Protein AF-A0A920QCJ1-F1 (afdb_monomer_lite)

Sequence (70 aa):
MGIGNIDVDYATEKGILVINTPGINTTSAAELAIGLLLSAMRNIVPAHSHMSELKWDRHEFTGTELGENQ

pLDDT: mean 91.61, std 8.93, range [50.44, 98.25]

Secondary structure (DSSP, 8-state):
---TTS-HHHHHHTT------TTTTHHHHHHHHHHHHHHHHTTHHHHHHHHHTT---TTTT----SS---

Structure (mmCIF, N/CA/C/O backbone):
data_AF-A0A920QCJ1-F1
#
_entry.id   AF-A0A920QCJ1-F1
#
loop_
_atom_site.group_PDB
_atom_site.id
_atom_site.type_symbol
_atom_site.label_atom_id
_atom_site.label_alt_id
_atom_site.label_comp_id
_atom_site.label_asym_id
_atom_site.label_entity_id
_atom_site.label_seq_id
_atom_site.pdbx_PDB_ins_code
_atom_site.Cartn_x
_atom_site.Cartn_y
_atom_site.Cartn_z
_atom_site.occupancy
_atom_site.B_iso_or_equiv
_atom_site.auth_seq_id
_atom_site.auth_comp_id
_atom_site.auth_asym_id
_atom_site.auth_atom_id
_atom_site.pdbx_PDB_model_num
ATOM 1 N N . MET A 1 1 ? -6.549 2.272 12.915 1.00 66.31 1 MET A N 1
ATOM 2 C CA . MET A 1 1 ? -6.321 0.821 13.123 1.00 66.31 1 MET A CA 1
ATOM 3 C C . MET A 1 1 ? -7.622 0.163 13.569 1.00 66.31 1 MET A C 1
ATOM 5 O O . MET A 1 1 ? -8.338 0.763 14.368 1.00 66.31 1 MET A O 1
ATOM 9 N N . GLY A 1 2 ? -7.953 -1.003 13.011 1.00 79.44 2 GLY A N 1
ATOM 10 C CA . GLY A 1 2 ? -9.225 -1.690 13.261 1.00 79.44 2 GLY A CA 1
ATOM 11 C C . GLY A 1 2 ? -9.182 -2.644 14.456 1.00 79.44 2 GLY A C 1
ATOM 12 O O . GLY A 1 2 ? -8.128 -3.176 14.785 1.00 79.44 2 GLY A O 1
ATOM 13 N N . ILE A 1 3 ? -10.345 -2.875 15.064 1.00 88.75 3 ILE A N 1
ATOM 14 C CA . ILE A 1 3 ? -10.584 -3.866 16.132 1.00 88.75 3 ILE A CA 1
ATOM 15 C C . ILE A 1 3 ? -11.342 -5.098 15.609 1.00 88.75 3 ILE A C 1
ATOM 17 O O . ILE A 1 3 ? -11.887 -5.865 16.387 1.00 88.75 3 ILE A O 1
ATOM 21 N N . GLY A 1 4 ? -11.373 -5.302 14.286 1.00 87.06 4 GLY A N 1
ATOM 22 C CA . GLY A 1 4 ? -12.199 -6.329 13.631 1.00 87.06 4 GLY A CA 1
ATOM 23 C C . GLY A 1 4 ? -11.823 -7.782 13.942 1.00 87.06 4 GLY A C 1
ATOM 24 O O . GLY A 1 4 ? -12.582 -8.680 13.612 1.00 87.06 4 GLY A O 1
ATOM 25 N N . ASN A 1 5 ? -10.679 -8.011 14.591 1.00 91.62 5 ASN A N 1
ATOM 26 C CA . ASN A 1 5 ? -10.252 -9.333 15.057 1.00 91.62 5 ASN A CA 1
ATOM 27 C C . ASN A 1 5 ? -10.646 -9.604 16.523 1.00 91.62 5 ASN A C 1
ATOM 29 O O . ASN A 1 5 ? -10.233 -10.617 17.082 1.00 91.62 5 ASN A O 1
ATOM 33 N N . ILE A 1 6 ? -11.366 -8.682 17.170 1.00 91.50 6 ILE A N 1
ATOM 34 C CA . ILE A 1 6 ? -11.748 -8.755 18.582 1.00 91.50 6 ILE A CA 1
ATOM 35 C C . ILE A 1 6 ? -13.267 -8.918 18.659 1.00 91.50 6 ILE A C 1
ATOM 37 O O . ILE A 1 6 ? -14.000 -8.119 18.082 1.00 91.50 6 ILE A O 1
ATOM 41 N N . ASP A 1 7 ? -13.732 -9.922 19.403 1.00 94.94 7 ASP A N 1
ATOM 42 C CA . ASP A 1 7 ? -15.138 -10.036 19.798 1.00 94.94 7 ASP A CA 1
ATOM 43 C C . ASP A 1 7 ? -15.433 -9.008 20.901 1.00 94.94 7 ASP A C 1
ATOM 45 O O . ASP A 1 7 ? -15.163 -9.219 22.088 1.00 94.94 7 ASP A O 1
ATOM 49 N N . VAL A 1 8 ? -15.897 -7.834 20.474 1.00 95.19 8 VAL A N 1
ATOM 50 C CA . VAL A 1 8 ? -16.159 -6.693 21.359 1.00 95.19 8 VAL A CA 1
ATOM 51 C C . VAL A 1 8 ? -17.362 -6.960 22.264 1.00 95.19 8 VAL A C 1
ATOM 53 O O . VAL A 1 8 ? -17.355 -6.518 23.416 1.00 95.19 8 VAL A O 1
ATOM 56 N N . ASP A 1 9 ? -18.356 -7.709 21.786 1.00 95.38 9 ASP A N 1
ATOM 57 C CA . ASP A 1 9 ? -19.570 -8.008 22.545 1.00 95.38 9 ASP A CA 1
ATOM 58 C C . ASP A 1 9 ? -19.238 -8.941 23.713 1.00 95.38 9 ASP A C 1
ATOM 60 O O . ASP A 1 9 ? -19.519 -8.612 24.870 1.00 95.38 9 ASP A O 1
ATOM 64 N N . TYR A 1 10 ? -18.505 -10.029 23.450 1.00 96.75 10 TYR A N 1
ATOM 65 C CA . TYR A 1 10 ? -18.037 -10.934 24.501 1.00 96.75 10 TYR A CA 1
ATOM 66 C C . TYR A 1 10 ? -17.126 -10.231 25.519 1.00 96.75 10 TYR A C 1
ATOM 68 O O . TYR A 1 10 ? -17.256 -10.432 26.729 1.00 96.75 10 TYR A O 1
ATOM 76 N N . ALA A 1 11 ? -16.203 -9.379 25.057 1.00 96.12 11 ALA A N 1
ATOM 77 C CA . ALA A 1 11 ? -15.344 -8.604 25.953 1.00 96.12 11 ALA A CA 1
ATOM 78 C C . ALA A 1 11 ? -16.165 -7.671 26.864 1.00 96.12 11 ALA A C 1
ATOM 80 O O . ALA A 1 11 ? -15.897 -7.593 28.067 1.00 96.12 11 ALA A O 1
ATOM 81 N N . THR A 1 12 ? -17.206 -7.036 26.317 1.00 96.12 12 THR A N 1
ATOM 82 C CA . THR A 1 12 ? -18.122 -6.158 27.059 1.00 96.12 12 THR A CA 1
ATOM 83 C C . THR A 1 12 ? -18.904 -6.933 28.120 1.00 96.12 12 THR A C 1
ATOM 85 O O . THR A 1 12 ? -18.956 -6.496 29.271 1.00 96.12 12 THR A O 1
ATOM 88 N N . GLU A 1 13 ? -19.427 -8.120 27.794 1.00 98.00 13 GLU A N 1
ATOM 89 C CA . GLU A 1 13 ? -20.111 -9.002 28.757 1.00 98.00 13 GLU A CA 1
ATOM 90 C C . GLU A 1 13 ? -19.211 -9.426 29.928 1.00 98.00 13 GLU A C 1
ATOM 92 O O . GLU A 1 13 ? -19.684 -9.639 31.047 1.00 98.00 13 GLU A O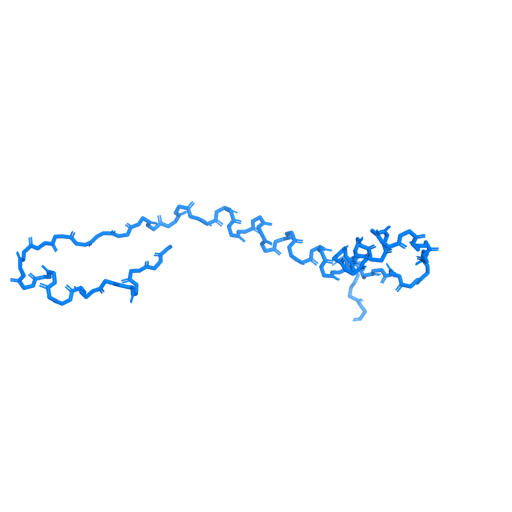 1
ATOM 97 N N . LYS A 1 14 ? -17.900 -9.544 29.688 1.00 97.19 14 LYS A N 1
ATOM 98 C CA . LYS A 1 14 ? -16.896 -9.869 30.713 1.00 97.19 14 LYS A CA 1
ATOM 99 C C . LYS A 1 14 ? -16.338 -8.647 31.446 1.00 97.19 14 LYS A C 1
ATOM 101 O O . LYS A 1 14 ? -15.489 -8.817 32.320 1.00 97.19 14 LYS A O 1
ATOM 106 N N . GLY A 1 15 ? -16.794 -7.437 31.119 1.00 96.62 15 GLY A N 1
ATOM 107 C CA . GLY A 1 15 ? -16.289 -6.198 31.715 1.00 96.62 15 GLY A CA 1
ATOM 108 C C . GLY A 1 15 ? -14.853 -5.855 31.300 1.00 96.62 15 GLY A C 1
ATOM 109 O O . GLY A 1 15 ? -14.145 -5.171 32.039 1.00 96.62 15 GLY A O 1
ATOM 110 N N . ILE A 1 16 ? -14.401 -6.344 30.142 1.00 96.94 16 ILE A N 1
ATOM 111 C CA . ILE A 1 16 ? -13.063 -6.105 29.596 1.00 96.94 16 ILE A CA 1
ATOM 112 C C . ILE A 1 16 ? -13.135 -4.925 28.623 1.00 96.94 16 ILE A C 1
ATOM 114 O O . ILE A 1 16 ? -13.825 -4.976 27.608 1.00 96.94 16 ILE A O 1
ATOM 118 N N . LEU A 1 17 ? -12.393 -3.857 28.918 1.00 93.94 17 LEU A N 1
ATOM 119 C CA . LEU A 1 17 ? -12.334 -2.669 28.069 1.00 93.94 17 LEU A CA 1
ATOM 120 C C . LEU A 1 17 ? -11.539 -2.943 26.784 1.00 93.94 17 LEU A C 1
ATOM 122 O O . LEU A 1 17 ? -10.365 -3.309 26.839 1.00 93.94 17 LEU A O 1
ATOM 126 N N . VAL A 1 18 ? -12.158 -2.674 25.634 1.00 92.81 18 VAL A N 1
ATOM 127 C CA . VAL A 1 18 ? -11.502 -2.675 24.321 1.00 92.81 18 VAL A CA 1
ATOM 128 C C . VAL A 1 18 ? -11.343 -1.236 23.845 1.00 92.81 18 VAL A C 1
ATOM 130 O O . VAL A 1 18 ? -12.309 -0.481 23.773 1.00 92.81 18 VAL A O 1
ATOM 133 N N . ILE A 1 19 ? -10.116 -0.856 23.503 1.00 91.38 19 ILE A N 1
ATOM 134 C CA . ILE A 1 19 ? -9.777 0.473 22.993 1.00 91.38 19 ILE A CA 1
ATOM 135 C C . ILE A 1 19 ? -8.893 0.335 21.754 1.00 91.38 19 ILE A C 1
ATOM 137 O O . ILE A 1 19 ? -7.985 -0.494 21.712 1.00 91.38 19 ILE A O 1
ATOM 141 N N . ASN A 1 20 ? -9.158 1.158 20.739 1.00 89.69 20 ASN A N 1
ATOM 142 C CA . ASN A 1 20 ? -8.231 1.380 19.637 1.00 89.69 20 ASN A CA 1
ATOM 143 C C . ASN A 1 20 ? -7.475 2.696 19.838 1.00 89.69 20 ASN A C 1
ATOM 145 O O . ASN A 1 20 ? -7.838 3.522 20.671 1.00 89.69 20 ASN A O 1
ATOM 149 N N . THR A 1 21 ? -6.441 2.920 19.033 1.00 89.25 21 THR A N 1
ATOM 150 C CA . THR A 1 21 ? -5.740 4.206 19.017 1.00 89.25 21 THR A CA 1
ATOM 151 C C . THR A 1 21 ? -6.124 4.981 17.757 1.00 89.25 21 THR A C 1
ATOM 153 O O . THR A 1 21 ? -5.533 4.761 16.690 1.00 89.25 21 THR A O 1
ATOM 156 N N . PRO A 1 22 ? -7.170 5.830 17.822 1.00 84.19 22 PRO A N 1
ATOM 157 C CA . PRO A 1 22 ? -7.623 6.594 16.669 1.00 84.19 22 PRO A CA 1
ATOM 158 C C . PRO A 1 22 ? -6.547 7.599 16.246 1.00 84.19 22 PRO A C 1
ATOM 160 O O . PRO A 1 22 ? -5.831 8.156 17.072 1.00 84.19 22 PRO A O 1
ATOM 163 N N . GLY A 1 23 ? -6.411 7.816 14.939 1.00 83.81 23 GLY A N 1
ATOM 164 C CA . GLY A 1 23 ? -5.535 8.850 14.381 1.00 83.81 23 GLY A CA 1
ATOM 165 C C . GLY A 1 23 ? -4.027 8.564 14.386 1.00 83.81 23 GLY A C 1
ATOM 166 O O . GLY A 1 23 ? -3.295 9.291 13.723 1.00 83.81 23 GLY A O 1
ATOM 167 N N . ILE A 1 24 ? -3.545 7.501 15.048 1.00 89.81 24 ILE A N 1
ATOM 168 C CA . ILE A 1 24 ? -2.097 7.200 15.105 1.00 89.81 24 ILE A CA 1
ATOM 169 C C . ILE A 1 24 ? -1.472 7.028 13.718 1.00 89.81 24 ILE A C 1
ATOM 171 O O . ILE A 1 24 ? -0.325 7.409 13.512 1.00 89.81 24 ILE A O 1
ATOM 175 N N . ASN A 1 25 ? -2.212 6.470 12.759 1.00 90.56 25 ASN A N 1
ATOM 176 C CA . ASN A 1 25 ? -1.694 6.215 11.420 1.00 90.56 25 ASN A CA 1
ATOM 177 C C . ASN A 1 25 ? -2.114 7.264 10.382 1.00 90.56 25 ASN A C 1
ATOM 179 O O . ASN A 1 25 ? -1.920 7.013 9.198 1.00 90.56 25 ASN A O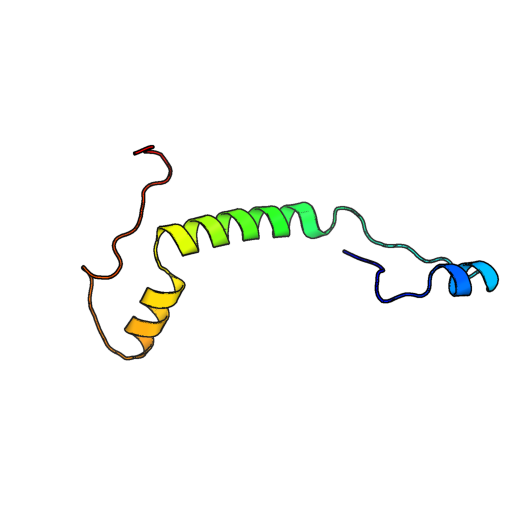 1
ATOM 183 N N . THR A 1 26 ? -2.687 8.406 10.780 1.00 93.00 26 THR A N 1
ATOM 184 C CA . THR A 1 26 ? -3.181 9.410 9.821 1.00 93.00 26 THR A CA 1
ATOM 185 C C . THR A 1 26 ? -2.055 9.954 8.943 1.00 93.00 26 THR A C 1
ATOM 187 O O . THR A 1 26 ? -2.166 9.909 7.720 1.00 93.00 26 THR A O 1
ATOM 190 N N . THR A 1 27 ? -0.951 10.409 9.544 1.00 95.12 27 THR A N 1
ATOM 191 C CA . THR A 1 27 ? 0.195 10.955 8.796 1.00 95.12 27 THR A CA 1
ATOM 192 C C . THR A 1 27 ? 0.842 9.892 7.917 1.00 95.12 27 THR A C 1
ATOM 194 O O . THR A 1 27 ? 0.987 10.101 6.719 1.00 95.12 27 THR A O 1
ATOM 197 N N . SER A 1 28 ? 1.135 8.713 8.471 1.00 95.88 28 SER A N 1
ATOM 198 C CA . SER A 1 28 ? 1.741 7.621 7.701 1.0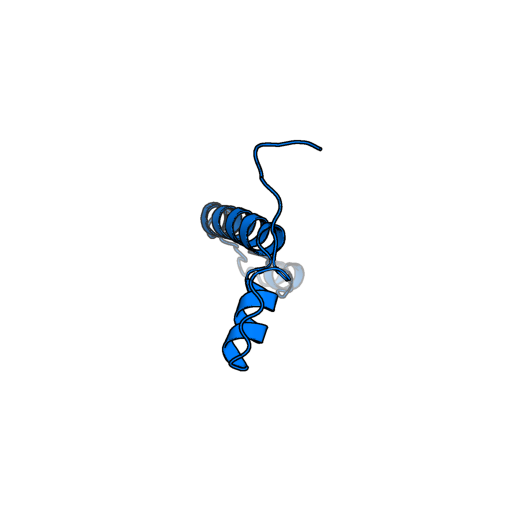0 95.88 28 SER A CA 1
ATOM 199 C C . SER A 1 28 ? 0.853 7.151 6.546 1.00 95.88 28 SER A C 1
ATOM 201 O O . SER A 1 28 ? 1.357 6.813 5.480 1.00 95.88 28 SER A O 1
ATOM 203 N N . ALA A 1 29 ? -0.473 7.142 6.723 1.00 95.31 29 ALA A N 1
ATOM 204 C CA . ALA A 1 29 ? -1.403 6.816 5.646 1.00 95.31 29 ALA A CA 1
ATOM 205 C C . ALA A 1 29 ? -1.409 7.892 4.549 1.00 95.31 29 ALA A C 1
ATOM 207 O O . ALA A 1 29 ? -1.455 7.544 3.371 1.00 95.31 29 ALA A O 1
ATOM 208 N N . ALA A 1 30 ? -1.327 9.177 4.912 1.00 97.12 30 ALA A N 1
ATOM 209 C CA . ALA A 1 30 ? -1.228 10.271 3.947 1.00 97.12 30 ALA A CA 1
ATOM 210 C C . ALA A 1 30 ? 0.090 10.220 3.155 1.00 97.12 30 ALA A C 1
ATOM 212 O O . ALA A 1 30 ? 0.079 10.318 1.928 1.00 97.12 30 ALA A O 1
ATOM 213 N N . GLU A 1 31 ? 1.215 9.994 3.836 1.00 98.25 31 GLU A N 1
ATOM 214 C CA . GLU A 1 31 ? 2.530 9.817 3.209 1.00 98.25 31 GLU A CA 1
ATOM 215 C C . GLU A 1 31 ? 2.536 8.622 2.254 1.00 98.25 31 GLU A C 1
ATOM 217 O O . GLU A 1 31 ? 2.985 8.736 1.113 1.00 98.25 31 GLU A O 1
ATOM 222 N N . LEU A 1 32 ? 1.975 7.490 2.688 1.00 98.06 32 LEU A N 1
ATOM 223 C CA . LEU A 1 32 ? 1.864 6.300 1.855 1.00 98.06 32 LEU A CA 1
ATOM 224 C C . LEU A 1 32 ? 0.968 6.543 0.637 1.00 98.06 32 LEU A C 1
ATOM 226 O O . LEU A 1 32 ? 1.309 6.098 -0.454 1.00 98.06 32 LEU A O 1
ATOM 230 N N . ALA A 1 33 ? -0.143 7.267 0.787 1.00 98.00 33 ALA A N 1
ATOM 231 C CA . ALA A 1 33 ? -1.022 7.600 -0.332 1.00 98.00 33 ALA A CA 1
ATOM 232 C C . ALA A 1 33 ? -0.295 8.433 -1.400 1.00 98.00 33 ALA A C 1
ATOM 234 O O . ALA A 1 33 ? -0.363 8.105 -2.584 1.00 98.00 33 ALA A O 1
ATOM 235 N N . ILE A 1 34 ? 0.457 9.460 -0.988 1.00 97.62 34 ILE A N 1
ATOM 236 C CA . ILE A 1 34 ? 1.268 10.277 -1.906 1.00 97.62 34 ILE A CA 1
ATOM 237 C C . ILE A 1 34 ? 2.387 9.433 -2.532 1.00 97.62 34 ILE A C 1
ATOM 239 O O . ILE A 1 34 ? 2.617 9.508 -3.739 1.00 97.62 34 ILE A O 1
ATOM 243 N N . GLY A 1 35 ? 3.059 8.591 -1.744 1.00 98.00 35 GLY A N 1
ATOM 244 C CA . GLY A 1 35 ? 4.101 7.692 -2.242 1.00 98.00 35 GLY A CA 1
ATOM 245 C C . GLY A 1 35 ? 3.581 6.707 -3.291 1.00 98.00 35 GLY A C 1
ATOM 246 O O . GLY A 1 35 ? 4.216 6.517 -4.327 1.00 98.00 35 GLY A O 1
ATOM 247 N N . LEU A 1 36 ? 2.401 6.124 -3.064 1.00 98.12 36 LEU A N 1
ATOM 248 C CA . LEU A 1 36 ? 1.741 5.227 -4.015 1.00 98.12 36 LEU A CA 1
ATOM 249 C C . LEU A 1 36 ? 1.298 5.962 -5.283 1.00 98.12 36 LEU A C 1
ATOM 251 O O . LEU A 1 36 ? 1.511 5.438 -6.375 1.00 98.12 36 LEU A O 1
ATOM 255 N N . LEU A 1 37 ? 0.754 7.177 -5.155 1.00 96.94 37 LEU A N 1
ATOM 256 C CA . LEU A 1 37 ? 0.406 8.027 -6.296 1.00 96.94 37 LEU A CA 1
ATOM 257 C C . LEU A 1 37 ? 1.631 8.269 -7.189 1.00 96.94 37 LEU A C 1
ATOM 259 O O . LEU A 1 37 ? 1.597 7.972 -8.382 1.00 96.94 37 LEU A O 1
ATOM 263 N N . LEU A 1 38 ? 2.741 8.730 -6.606 1.00 96.81 38 LEU A N 1
ATOM 264 C CA . LEU A 1 38 ? 3.980 8.982 -7.347 1.00 96.81 38 LEU A CA 1
ATOM 265 C C . LEU A 1 38 ? 4.573 7.695 -7.941 1.00 96.81 38 LEU A C 1
ATOM 267 O O . LEU A 1 38 ? 5.037 7.703 -9.080 1.00 96.81 38 LEU A O 1
ATOM 271 N N . SER A 1 39 ? 4.535 6.588 -7.195 1.00 97.44 39 SER A N 1
ATOM 272 C CA . SER A 1 39 ? 5.025 5.283 -7.651 1.00 97.44 39 SER A CA 1
ATOM 273 C C . SER A 1 39 ? 4.277 4.785 -8.886 1.00 97.44 39 SER A C 1
ATOM 275 O O . SER A 1 39 ? 4.909 4.349 -9.852 1.00 97.44 39 SER A O 1
ATOM 277 N N . ALA A 1 40 ? 2.948 4.914 -8.882 1.00 95.88 40 ALA A N 1
ATOM 278 C CA . ALA A 1 40 ? 2.098 4.541 -10.005 1.00 95.88 40 ALA A CA 1
ATOM 279 C C . ALA A 1 40 ? 2.332 5.451 -11.217 1.00 95.88 40 ALA A C 1
ATOM 281 O O . ALA A 1 40 ? 2.598 4.960 -12.310 1.00 95.88 40 ALA A O 1
ATOM 282 N N . MET A 1 41 ? 2.324 6.773 -11.022 1.00 95.38 41 MET A N 1
ATOM 283 C CA . MET A 1 41 ? 2.516 7.738 -12.112 1.00 95.38 41 MET A CA 1
ATOM 284 C C . MET A 1 41 ? 3.882 7.626 -12.790 1.00 95.38 41 MET A C 1
ATOM 286 O O . MET A 1 41 ? 4.030 8.012 -13.945 1.00 95.38 41 MET A O 1
ATOM 290 N N . ARG A 1 42 ? 4.900 7.137 -12.075 1.00 94.88 42 ARG A N 1
ATOM 291 C CA . ARG A 1 42 ? 6.282 7.045 -12.564 1.00 94.88 42 ARG A CA 1
ATOM 292 C C . ARG A 1 42 ? 6.738 5.618 -12.837 1.00 94.88 42 ARG A C 1
ATOM 294 O O . ARG A 1 42 ? 7.923 5.424 -13.092 1.00 94.88 42 ARG A O 1
ATOM 301 N N . ASN A 1 43 ? 5.826 4.645 -12.795 1.00 95.25 43 ASN A N 1
ATOM 302 C CA . ASN A 1 43 ? 6.124 3.237 -13.055 1.00 95.25 43 ASN A CA 1
ATOM 303 C C . ASN A 1 43 ? 7.304 2.707 -12.210 1.00 95.25 43 ASN A C 1
ATOM 305 O O . ASN A 1 43 ? 8.095 1.895 -12.685 1.00 95.25 43 ASN A O 1
ATOM 309 N N . ILE A 1 44 ? 7.450 3.161 -10.955 1.00 96.56 44 ILE A N 1
ATOM 310 C CA . ILE A 1 44 ? 8.657 2.892 -10.146 1.00 96.56 44 ILE A CA 1
ATOM 311 C C . ILE A 1 44 ? 8.832 1.393 -9.886 1.00 96.56 44 ILE A C 1
ATOM 313 O O . ILE A 1 44 ? 9.933 0.871 -10.042 1.00 96.56 44 ILE A O 1
ATOM 317 N N . VAL A 1 45 ? 7.756 0.693 -9.510 1.00 96.88 45 VAL A N 1
ATOM 318 C CA . VAL A 1 45 ? 7.796 -0.751 -9.219 1.00 96.88 45 VAL A CA 1
ATOM 319 C C . VAL A 1 45 ? 8.217 -1.576 -10.445 1.00 96.88 45 VAL A C 1
ATOM 321 O O . VAL A 1 45 ? 9.220 -2.282 -10.340 1.00 96.88 45 VAL A O 1
ATOM 324 N N . PRO A 1 46 ? 7.542 -1.489 -11.611 1.00 95.50 46 PRO A N 1
ATOM 325 C CA . PRO A 1 46 ? 7.958 -2.256 -12.785 1.00 95.50 46 PRO A CA 1
ATOM 326 C C . PRO A 1 46 ? 9.340 -1.838 -13.312 1.00 95.50 46 PRO A C 1
ATOM 328 O O . PRO A 1 46 ? 10.123 -2.713 -13.679 1.00 95.50 46 PRO A O 1
ATOM 331 N N . ALA A 1 47 ? 9.696 -0.546 -13.273 1.00 95.94 47 ALA A N 1
ATOM 332 C CA . ALA A 1 47 ?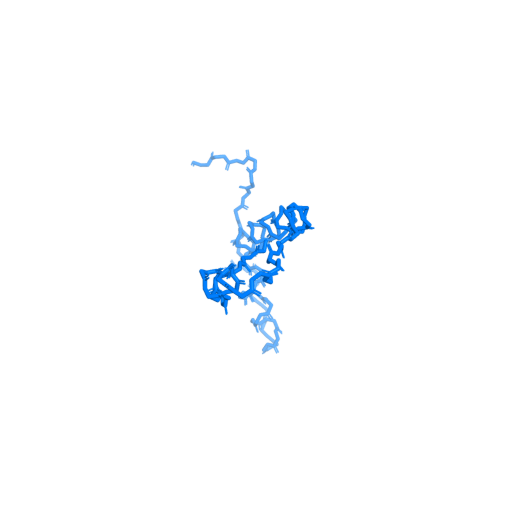 11.030 -0.087 -13.668 1.00 95.94 47 ALA A CA 1
ATOM 333 C C . ALA A 1 47 ? 12.130 -0.647 -12.749 1.00 95.94 47 ALA A C 1
ATOM 335 O O . ALA A 1 47 ? 13.187 -1.060 -13.225 1.00 95.94 47 ALA A O 1
ATOM 336 N N . HIS A 1 48 ? 11.886 -0.710 -11.435 1.00 96.06 48 HIS A N 1
ATOM 337 C CA . HIS A 1 48 ? 12.812 -1.323 -10.483 1.00 96.06 48 HIS A CA 1
ATOM 338 C C . HIS A 1 48 ? 12.988 -2.822 -10.744 1.00 96.06 48 HIS A C 1
ATOM 340 O O . HIS A 1 48 ? 14.123 -3.294 -10.805 1.00 96.06 48 HIS A O 1
ATOM 346 N N . SER A 1 49 ? 11.890 -3.561 -10.939 1.00 96.12 49 SER A N 1
ATOM 347 C CA . SER A 1 49 ? 11.951 -4.988 -11.274 1.00 96.12 49 SER A CA 1
ATOM 348 C C . SER A 1 49 ? 12.748 -5.228 -12.557 1.00 96.12 49 SER A C 1
ATOM 350 O O . SER A 1 49 ? 13.660 -6.050 -12.565 1.00 96.12 49 SER A O 1
ATOM 352 N N . HIS A 1 50 ? 12.500 -4.446 -13.605 1.00 96.38 50 HIS A N 1
ATOM 353 C CA . HIS A 1 50 ? 13.231 -4.537 -14.868 1.00 96.38 50 HIS A CA 1
ATOM 354 C C . HIS A 1 50 ? 14.737 -4.252 -14.704 1.00 96.38 50 HIS A C 1
ATOM 356 O O . HIS A 1 50 ? 15.581 -5.017 -15.170 1.00 96.38 50 HIS A O 1
ATOM 362 N N . MET A 1 51 ? 15.083 -3.199 -13.961 1.00 95.94 51 MET A N 1
ATOM 363 C CA . MET A 1 51 ? 16.472 -2.867 -13.628 1.00 95.94 51 MET A CA 1
ATOM 364 C C . MET A 1 51 ? 17.166 -3.955 -12.802 1.00 95.94 51 MET A C 1
ATOM 366 O O . MET A 1 51 ? 18.357 -4.204 -12.988 1.00 95.94 51 MET A O 1
ATOM 370 N N . SER A 1 52 ? 16.437 -4.618 -11.898 1.00 96.88 52 SER A N 1
ATOM 371 C CA . SER A 1 52 ? 16.971 -5.723 -11.090 1.00 96.88 52 SER A CA 1
ATOM 372 C C . SER A 1 52 ? 17.344 -6.950 -11.932 1.00 96.88 52 SER A C 1
ATOM 374 O O . SER A 1 52 ? 18.196 -7.738 -11.529 1.00 96.88 52 SER A O 1
ATOM 376 N N . GLU A 1 53 ? 16.784 -7.058 -13.139 1.00 96.94 53 GLU A N 1
ATOM 377 C CA . GLU A 1 53 ? 17.128 -8.064 -14.149 1.00 96.94 53 GLU A CA 1
ATOM 378 C C . GLU A 1 53 ? 18.263 -7.616 -15.092 1.00 96.94 53 GLU A C 1
ATOM 380 O O . GLU A 1 53 ? 18.513 -8.271 -16.103 1.00 96.94 53 GLU A O 1
ATOM 385 N N . LEU A 1 54 ? 18.964 -6.516 -14.779 1.00 95.88 54 LEU A N 1
ATOM 386 C CA . LEU A 1 54 ? 20.046 -5.929 -15.587 1.00 95.88 54 LEU A CA 1
ATOM 387 C C . LEU A 1 54 ? 19.605 -5.421 -16.971 1.00 95.88 54 LEU A C 1
ATOM 389 O O . LEU A 1 54 ? 20.433 -5.274 -17.873 1.00 95.88 54 LEU A O 1
ATOM 393 N N . LYS A 1 55 ? 18.314 -5.132 -17.148 1.00 94.88 55 LYS A N 1
ATOM 394 C CA . LYS A 1 55 ? 17.772 -4.540 -18.375 1.00 94.88 55 LYS A CA 1
ATOM 395 C C . LYS A 1 55 ? 17.654 -3.021 -18.215 1.00 94.88 55 LYS A C 1
ATOM 397 O O . LYS A 1 55 ? 17.341 -2.533 -17.130 1.00 94.88 55 LYS A O 1
ATOM 402 N N . TRP A 1 56 ? 17.953 -2.271 -19.278 1.00 91.56 56 TRP A N 1
ATOM 403 C CA . TRP A 1 56 ? 17.939 -0.803 -19.280 1.00 91.56 56 TRP A CA 1
ATOM 404 C C . TRP A 1 56 ? 17.122 -0.273 -20.462 1.00 91.56 56 TRP A C 1
ATOM 406 O O . TRP A 1 56 ? 17.674 0.069 -21.507 1.00 91.56 56 TRP A O 1
ATOM 416 N N . ASP A 1 57 ? 15.810 -0.146 -20.269 1.00 88.06 57 ASP A N 1
ATOM 417 C CA . ASP A 1 57 ? 14.889 0.359 -21.292 1.00 88.06 57 ASP A CA 1
ATOM 418 C C . ASP A 1 57 ? 14.233 1.682 -20.866 1.00 88.06 57 ASP A C 1
ATOM 420 O O . ASP A 1 57 ? 13.095 1.756 -20.406 1.00 88.06 57 ASP A O 1
ATOM 424 N N . ARG A 1 58 ? 14.970 2.793 -21.041 1.00 83.56 58 ARG A N 1
ATOM 425 C CA . ARG A 1 58 ? 14.542 4.135 -20.580 1.00 83.56 58 ARG A CA 1
ATO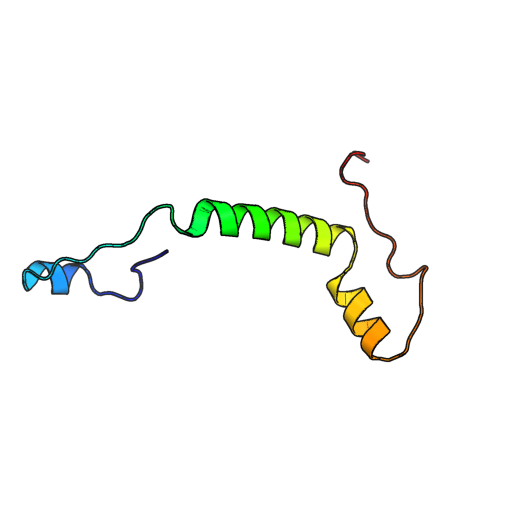M 426 C C . ARG A 1 58 ? 13.213 4.618 -21.170 1.00 83.56 58 ARG A C 1
ATOM 428 O O . ARG A 1 58 ? 12.582 5.497 -20.594 1.00 83.56 58 ARG A O 1
ATOM 435 N N . HIS A 1 59 ? 12.868 4.144 -22.365 1.00 87.06 59 HIS A N 1
ATOM 436 C CA . HIS A 1 59 ? 11.710 4.621 -23.119 1.00 87.06 59 HIS A CA 1
ATOM 437 C C . HIS A 1 59 ? 10.416 3.917 -22.693 1.00 87.06 59 HIS A C 1
ATOM 439 O O . HIS A 1 59 ? 9.343 4.499 -22.830 1.00 87.06 59 HIS A O 1
ATOM 445 N N . GLU A 1 60 ? 10.524 2.706 -22.139 1.00 89.19 60 GLU A N 1
ATOM 446 C CA . GLU A 1 60 ? 9.387 1.868 -21.746 1.00 89.19 60 GLU A CA 1
ATOM 447 C C . GLU A 1 60 ? 8.643 2.428 -20.521 1.00 89.19 60 GLU A C 1
ATOM 449 O O . GLU A 1 60 ? 7.422 2.338 -20.439 1.00 89.19 60 GLU A O 1
ATOM 454 N N . PHE A 1 61 ? 9.353 3.097 -19.606 1.00 92.00 61 PHE A N 1
ATOM 455 C CA . PHE A 1 61 ? 8.809 3.565 -18.322 1.00 92.00 61 PHE A CA 1
ATOM 456 C C . PHE A 1 61 ? 8.556 5.079 -18.277 1.00 92.00 61 PHE A C 1
ATOM 458 O O . PHE A 1 61 ? 8.873 5.754 -17.293 1.00 92.00 61 PHE A O 1
ATOM 465 N N . THR A 1 62 ? 7.980 5.637 -19.342 1.00 92.31 62 THR A N 1
ATOM 466 C CA . THR A 1 62 ? 7.576 7.053 -19.356 1.00 92.31 62 THR A CA 1
ATOM 467 C C . THR A 1 62 ? 6.393 7.261 -18.404 1.00 92.31 62 THR A C 1
ATOM 469 O O . THR A 1 62 ? 5.422 6.512 -18.445 1.00 92.31 62 THR A O 1
ATOM 472 N N . GLY A 1 63 ? 6.498 8.240 -17.502 1.00 92.19 63 GLY A N 1
ATOM 473 C CA . GLY A 1 63 ? 5.463 8.531 -16.507 1.00 92.19 63 GLY A CA 1
ATOM 474 C C . GLY A 1 63 ? 4.512 9.655 -16.917 1.00 92.19 63 GLY A C 1
ATOM 475 O O . GLY A 1 63 ? 4.716 10.305 -17.939 1.00 92.19 63 GLY A O 1
ATOM 476 N N . THR A 1 64 ? 3.514 9.911 -16.075 1.00 93.19 64 THR A N 1
ATOM 477 C CA . THR A 1 64 ? 2.554 11.019 -16.216 1.00 93.19 64 THR A CA 1
ATOM 478 C C . THR A 1 64 ? 2.883 12.142 -15.233 1.00 93.19 64 THR A C 1
ATOM 480 O O . THR A 1 64 ? 3.340 11.886 -14.115 1.00 93.19 64 THR A O 1
ATOM 483 N N . GLU A 1 65 ? 2.663 13.392 -15.639 1.00 92.31 65 GLU A N 1
ATOM 484 C CA . GLU A 1 65 ? 2.826 14.558 -14.770 1.00 92.31 65 GLU A CA 1
ATOM 485 C C . GLU A 1 65 ? 1.603 14.769 -13.869 1.00 92.31 65 GLU A C 1
ATOM 487 O O . GLU A 1 65 ? 0.478 14.467 -14.244 1.00 92.31 65 GLU A O 1
ATOM 492 N N . LEU A 1 66 ? 1.820 15.284 -12.654 1.00 87.00 66 LEU A N 1
ATOM 493 C CA . LEU A 1 66 ? 0.741 15.548 -11.691 1.00 87.00 66 LEU A CA 1
ATOM 494 C C . LEU A 1 66 ? 0.059 16.902 -11.922 1.00 87.00 66 LEU A C 1
ATOM 496 O O . LEU A 1 66 ? -1.102 17.076 -11.567 1.00 87.00 66 LEU A O 1
ATOM 500 N N . GLY A 1 67 ? 0.799 17.866 -12.472 1.00 85.56 67 GLY A N 1
ATOM 501 C CA . GLY A 1 67 ? 0.333 19.236 -12.682 1.00 85.56 67 GLY A CA 1
ATOM 502 C C . GLY A 1 67 ? -0.407 19.458 -13.998 1.00 85.56 67 GLY A C 1
ATOM 503 O O . GLY A 1 67 ? -1.050 20.494 -14.144 1.00 85.56 67 GLY A O 1
ATOM 504 N N . GLU A 1 68 ? -0.342 18.508 -14.933 1.00 66.81 68 GLU A N 1
ATOM 505 C CA . GLU A 1 68 ? -1.018 18.612 -16.224 1.00 66.81 68 GLU A CA 1
ATOM 506 C C . GLU A 1 68 ? -2.186 17.625 -16.299 1.00 66.81 68 GLU A C 1
ATOM 508 O O . GLU A 1 68 ? -2.006 16.409 -16.318 1.00 66.81 68 GLU A O 1
ATOM 513 N N . ASN A 1 69 ? -3.404 18.174 -16.355 1.00 56.88 69 ASN A N 1
ATOM 514 C CA . ASN A 1 69 ? -4.554 17.452 -16.885 1.00 56.88 69 ASN A CA 1
ATOM 515 C C . ASN A 1 69 ? -4.370 17.355 -18.404 1.00 56.88 69 ASN A C 1
ATOM 517 O O . ASN A 1 69 ? -4.354 18.390 -19.075 1.00 56.88 69 ASN A O 1
ATOM 521 N N . GLN A 1 70 ? -4.266 16.138 -18.934 1.00 50.44 70 GLN A N 1
ATOM 522 C CA . GLN A 1 70 ? -4.733 15.865 -20.294 1.00 50.44 70 GLN A CA 1
ATOM 523 C C . GLN A 1 70 ? -6.232 15.578 -20.263 1.00 50.44 70 GLN A C 1
ATOM 525 O O . GLN A 1 70 ? -6.670 14.864 -19.332 1.00 50.44 70 GLN A O 1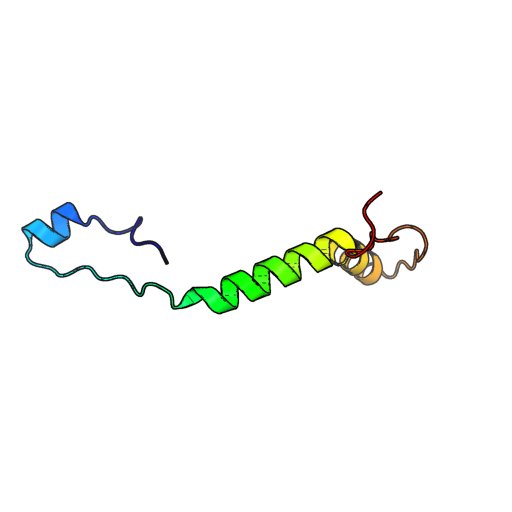
#

Foldseek 3Di:
DDPVVDPVVVCVVVVHDDDDDPPPCVVVVVVVVVVVVVCVQQVVVVCVVCVVVVDDDPPVRDGDDPPDDD

Radius of gyration: 21.36 Å; chains: 1; bounding box: 40×30×55 Å